Protein AF-A0A951CZX6-F1 (afdb_monomer)

Foldseek 3Di:
DDPVVVLLQFQEKEWEFAPVAVLQLLLVVLLSCLVNVWAAAAFDQDPQRKTWDWTHRVVDNRIYTYIYHYDDDPDGDTQKMKIAHDVRQWIWIWGDDPQATKIWIAHPVPGIDIDHDHPHDPPDPDPPPVVCVVCQVPPPSNVSSVVSSVNHHHDDD

Structure (mmCIF, N/CA/C/O backbone):
data_AF-A0A951CZX6-F1
#
_entry.id   AF-A0A951CZX6-F1
#
loop_
_atom_site.group_PDB
_atom_site.id
_atom_site.type_symbol
_atom_site.label_atom_id
_atom_site.label_alt_id
_atom_site.label_comp_id
_atom_site.label_asym_id
_atom_site.label_entity_id
_atom_site.label_seq_id
_atom_site.pdbx_PDB_ins_code
_atom_site.Cartn_x
_atom_site.Cartn_y
_atom_site.Cartn_z
_atom_site.occupancy
_atom_site.B_iso_or_equiv
_atom_site.auth_seq_id
_atom_site.auth_comp_id
_atom_site.auth_asym_id
_atom_site.auth_atom_id
_atom_site.pdbx_PDB_model_num
ATOM 1 N N . TRP A 1 1 ? -7.680 22.800 5.526 1.00 38.75 1 TRP A N 1
ATOM 2 C CA . TRP A 1 1 ? -6.509 22.043 5.047 1.00 38.75 1 TRP A CA 1
ATOM 3 C C . TRP A 1 1 ? -6.916 20.589 4.894 1.00 38.75 1 TRP A C 1
ATOM 5 O O . TRP A 1 1 ? -7.228 19.945 5.882 1.00 38.75 1 TRP A O 1
ATOM 15 N N . GLY A 1 2 ? -7.113 20.123 3.659 1.00 46.50 2 GLY A N 1
ATOM 16 C CA . GLY A 1 2 ? -7.705 18.805 3.403 1.00 46.50 2 GLY A CA 1
ATOM 17 C C . GLY A 1 2 ? -6.708 17.660 3.585 1.00 46.50 2 GLY A C 1
ATOM 18 O O . GLY A 1 2 ? -5.507 17.859 3.414 1.00 46.50 2 GLY A O 1
ATOM 19 N N . ARG A 1 3 ? -7.217 16.444 3.834 1.00 59.47 3 ARG A N 1
ATOM 20 C CA . ARG A 1 3 ? -6.441 15.192 3.977 1.00 59.47 3 ARG A CA 1
ATOM 21 C C . ARG A 1 3 ? -5.400 14.942 2.868 1.00 59.47 3 ARG A C 1
ATOM 23 O O . ARG A 1 3 ? -4.413 14.266 3.113 1.00 59.47 3 ARG A O 1
ATOM 30 N N . ARG A 1 4 ? -5.557 15.531 1.673 1.00 58.22 4 ARG A N 1
ATOM 31 C CA . ARG A 1 4 ? -4.541 15.481 0.599 1.00 58.22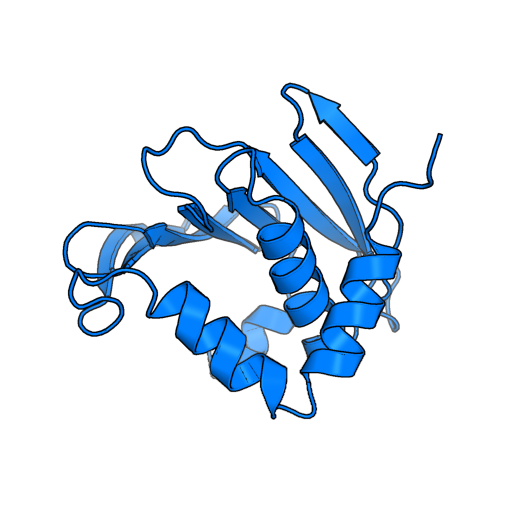 4 ARG A CA 1
ATOM 32 C C . ARG A 1 4 ? -3.197 16.099 0.981 1.00 58.22 4 ARG A C 1
ATOM 34 O O . ARG A 1 4 ? -2.179 15.576 0.555 1.00 58.22 4 ARG A O 1
ATOM 41 N N . GLY A 1 5 ? -3.186 17.189 1.752 1.00 61.66 5 GLY A N 1
ATOM 42 C CA . GLY A 1 5 ? -1.937 17.832 2.175 1.00 61.66 5 GLY A CA 1
ATOM 43 C C . GLY A 1 5 ? -1.106 16.929 3.087 1.00 61.66 5 GLY A C 1
ATOM 44 O O . GLY A 1 5 ? 0.111 16.899 2.964 1.00 61.66 5 GLY A O 1
ATOM 45 N N . ALA A 1 6 ? -1.772 16.125 3.921 1.00 69.94 6 ALA A N 1
ATOM 46 C CA . ALA A 1 6 ? -1.116 15.168 4.808 1.00 69.94 6 ALA A CA 1
ATOM 47 C C . ALA A 1 6 ? -0.432 14.020 4.045 1.00 69.94 6 ALA A C 1
ATOM 49 O O . ALA A 1 6 ? 0.556 13.477 4.518 1.00 69.94 6 ALA A O 1
ATOM 50 N N . LEU A 1 7 ? -0.887 13.661 2.837 1.00 70.81 7 LEU A N 1
ATOM 51 C CA . LEU A 1 7 ? -0.218 12.616 2.046 1.00 70.81 7 LEU A CA 1
ATOM 52 C C . LEU A 1 7 ? 1.199 13.022 1.609 1.00 70.81 7 LEU A C 1
ATOM 54 O O . LEU A 1 7 ? 2.039 12.157 1.387 1.00 70.81 7 LEU A O 1
ATOM 58 N N . ALA A 1 8 ? 1.490 14.324 1.517 1.00 72.94 8 ALA A N 1
ATOM 59 C CA . ALA A 1 8 ? 2.835 14.806 1.202 1.00 72.94 8 ALA A CA 1
ATOM 60 C C . ALA A 1 8 ? 3.829 14.616 2.364 1.00 72.94 8 ALA A C 1
ATOM 62 O O . ALA A 1 8 ? 5.036 14.621 2.134 1.00 72.94 8 ALA A O 1
ATOM 63 N N . SER A 1 9 ? 3.336 14.441 3.593 1.00 82.00 9 SER A N 1
ATOM 64 C CA . SER A 1 9 ? 4.137 14.265 4.809 1.00 82.00 9 SER A CA 1
ATOM 65 C C . SER A 1 9 ? 4.108 12.833 5.346 1.00 82.00 9 SER A C 1
ATOM 67 O O . SER A 1 9 ? 4.395 12.625 6.519 1.00 82.00 9 SER A O 1
ATOM 69 N N . LEU A 1 10 ? 3.747 11.846 4.519 1.00 88.19 10 LEU A N 1
ATOM 70 C CA . LEU A 1 10 ? 3.833 10.427 4.880 1.00 88.19 10 LEU A CA 1
ATOM 71 C C . LEU A 1 10 ? 5.263 10.047 5.253 1.00 88.19 10 LEU A C 1
ATOM 73 O O . LEU A 1 10 ? 6.195 10.517 4.604 1.00 88.19 10 LEU A O 1
ATOM 77 N N . ASP A 1 11 ? 5.438 9.188 6.251 1.00 91.12 11 ASP A N 1
ATOM 78 C CA . ASP A 1 11 ? 6.733 8.572 6.580 1.00 91.12 11 ASP A CA 1
ATOM 79 C C . ASP A 1 11 ? 6.857 7.171 5.987 1.00 91.12 11 ASP A C 1
ATOM 81 O O . ASP A 1 11 ? 7.954 6.711 5.669 1.00 91.12 11 ASP A O 1
ATOM 85 N N . GLY A 1 12 ? 5.728 6.493 5.789 1.00 94.38 12 GLY A N 1
ATOM 86 C CA . GLY A 1 12 ? 5.716 5.161 5.218 1.00 94.38 12 GLY A CA 1
ATOM 87 C C . GLY A 1 12 ? 4.324 4.621 4.953 1.00 94.38 12 GLY A C 1
ATOM 88 O O . GLY A 1 12 ? 3.311 5.195 5.362 1.00 94.38 12 GLY A O 1
ATOM 89 N N . PHE A 1 13 ? 4.282 3.495 4.253 1.00 95.62 13 PHE A N 1
ATOM 90 C CA . PHE A 1 13 ? 3.070 2.715 4.082 1.00 95.62 13 PHE A CA 1
ATOM 91 C C . PHE A 1 13 ? 3.367 1.220 3.975 1.00 95.62 13 PHE A C 1
ATOM 93 O O . PHE A 1 13 ? 4.414 0.795 3.482 1.00 95.62 13 PHE A O 1
ATOM 100 N N . THR A 1 14 ? 2.400 0.430 4.426 1.00 97.25 14 THR A N 1
ATOM 101 C CA . THR A 1 14 ? 2.386 -1.027 4.327 1.00 97.25 14 THR A CA 1
ATOM 102 C C . THR A 1 14 ? 1.169 -1.459 3.522 1.00 97.25 14 THR A C 1
ATOM 104 O O . THR A 1 14 ? 0.057 -1.011 3.794 1.00 97.25 14 THR A O 1
ATOM 107 N N . ILE A 1 15 ? 1.360 -2.326 2.533 1.00 96.31 15 ILE A N 1
ATOM 108 C CA . ILE A 1 15 ? 0.275 -2.961 1.781 1.00 96.31 15 ILE A CA 1
ATOM 109 C C . ILE A 1 15 ? 0.269 -4.437 2.141 1.00 96.31 15 ILE A C 1
ATOM 111 O O . ILE A 1 15 ? 1.263 -5.127 1.940 1.00 96.31 15 ILE A O 1
ATOM 115 N N . ARG A 1 16 ? -0.867 -4.913 2.644 1.00 95.56 16 ARG A N 1
ATOM 116 C CA . ARG A 1 16 ? -1.102 -6.327 2.921 1.00 95.56 16 ARG A CA 1
ATOM 117 C C . ARG A 1 16 ? -1.838 -6.956 1.749 1.00 95.56 16 ARG A C 1
ATOM 119 O O . ARG A 1 16 ? -2.850 -6.413 1.291 1.00 95.56 16 ARG A O 1
ATOM 126 N N . HIS A 1 17 ? -1.369 -8.095 1.256 1.00 92.25 17 HIS A N 1
ATOM 127 C CA . HIS A 1 17 ? -1.918 -8.746 0.061 1.00 92.25 17 HIS A CA 1
ATOM 128 C C . HIS A 1 17 ? -1.898 -10.268 0.161 1.00 92.25 17 HIS A C 1
ATOM 130 O O . HIS A 1 17 ? -1.061 -10.852 0.830 1.00 92.25 17 HIS A O 1
ATOM 136 N N . HIS A 1 18 ? -2.805 -10.933 -0.554 1.00 92.00 18 HIS A N 1
ATOM 137 C CA . HIS A 1 18 ? -2.736 -12.386 -0.718 1.00 92.00 18 HIS A CA 1
ATOM 138 C C . HIS A 1 18 ? -1.427 -12.765 -1.426 1.00 92.00 18 HIS A C 1
ATOM 140 O O . HIS A 1 18 ? -1.043 -12.073 -2.366 1.00 92.00 18 HIS A O 1
ATOM 146 N N . ALA A 1 19 ? -0.780 -13.877 -1.067 1.00 89.12 19 ALA A N 1
ATOM 147 C CA . ALA A 1 19 ? 0.534 -14.259 -1.609 1.00 89.12 19 ALA A CA 1
ATOM 148 C C . ALA A 1 19 ? 0.599 -14.306 -3.154 1.00 89.12 19 ALA A C 1
ATOM 150 O O . ALA A 1 19 ? 1.607 -13.937 -3.750 1.00 89.12 19 ALA A O 1
ATOM 151 N N . SER A 1 20 ? -0.496 -14.677 -3.828 1.00 87.75 20 SER A N 1
ATOM 152 C CA . SER A 1 20 ? -0.585 -14.669 -5.302 1.00 87.75 20 SER A CA 1
ATOM 153 C C . SER A 1 20 ? -0.841 -13.286 -5.929 1.00 87.75 20 SER A C 1
ATOM 155 O O . SER A 1 20 ? -1.015 -13.174 -7.139 1.00 87.75 20 SER A O 1
ATOM 157 N N . SER A 1 21 ? -0.928 -12.224 -5.126 1.00 89.81 21 SER A N 1
ATOM 158 C CA . SER A 1 21 ? -1.355 -10.874 -5.527 1.00 89.81 21 SER A CA 1
ATOM 159 C C . SER A 1 21 ? -0.281 -9.801 -5.319 1.00 89.81 21 SER A C 1
ATOM 161 O O . SER A 1 21 ? -0.601 -8.613 -5.277 1.00 89.81 21 SER A O 1
ATOM 163 N N . THR A 1 22 ? 0.995 -10.193 -5.250 1.00 91.31 22 THR A N 1
ATOM 164 C CA . THR A 1 22 ? 2.140 -9.268 -5.137 1.00 91.31 22 THR A CA 1
ATOM 165 C C . THR A 1 22 ? 2.156 -8.220 -6.250 1.00 91.31 22 THR A C 1
ATOM 167 O O . THR A 1 22 ? 2.440 -7.054 -5.991 1.00 91.31 22 THR A O 1
ATOM 170 N N . ALA A 1 23 ? 1.764 -8.588 -7.476 1.00 88.06 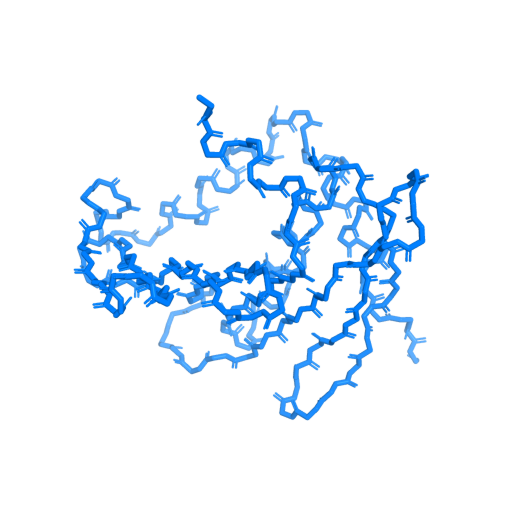23 ALA A N 1
ATOM 171 C CA . ALA A 1 23 ? 1.671 -7.643 -8.590 1.00 88.06 23 ALA A CA 1
ATOM 172 C C . ALA A 1 23 ? 0.669 -6.504 -8.316 1.00 88.06 23 ALA A C 1
ATOM 174 O O . ALA A 1 23 ? 0.951 -5.346 -8.612 1.00 88.06 23 ALA A O 1
ATOM 175 N N . SER A 1 24 ? -0.473 -6.807 -7.690 1.00 87.88 24 SER A N 1
ATOM 176 C CA . SER A 1 24 ? -1.465 -5.798 -7.295 1.00 87.88 24 SER A CA 1
ATOM 177 C C . SER A 1 24 ? -0.930 -4.867 -6.205 1.00 87.88 24 SER A C 1
ATOM 179 O O . SER A 1 24 ? -1.220 -3.671 -6.221 1.00 87.88 24 SER A O 1
ATOM 181 N N . ALA A 1 25 ? -0.134 -5.400 -5.273 1.00 91.94 25 ALA A N 1
ATOM 182 C CA . ALA A 1 25 ? 0.504 -4.617 -4.218 1.00 91.94 25 ALA A CA 1
ATOM 183 C C . ALA A 1 25 ? 1.570 -3.664 -4.784 1.00 91.94 25 ALA A C 1
ATOM 185 O O . ALA A 1 25 ? 1.553 -2.472 -4.475 1.00 91.94 25 ALA A O 1
ATOM 186 N N . LEU A 1 26 ? 2.425 -4.158 -5.688 1.00 94.12 26 LEU A N 1
ATOM 187 C CA . LEU A 1 26 ? 3.399 -3.347 -6.429 1.00 94.12 26 LEU A CA 1
ATOM 188 C C . LEU A 1 26 ? 2.715 -2.248 -7.247 1.00 94.12 26 LEU A C 1
ATOM 190 O O . LEU A 1 26 ? 3.165 -1.106 -7.248 1.00 94.12 26 LEU A O 1
ATOM 194 N N . LEU A 1 27 ? 1.599 -2.568 -7.903 1.00 91.06 27 LEU A N 1
ATOM 195 C CA . LEU A 1 27 ? 0.848 -1.612 -8.712 1.00 91.06 27 LEU A CA 1
ATOM 196 C C . LEU A 1 27 ? 0.235 -0.486 -7.872 1.00 91.06 27 LEU A C 1
ATOM 198 O O . LEU A 1 27 ? 0.290 0.675 -8.276 1.00 91.06 27 LEU A O 1
ATOM 202 N N . LEU A 1 28 ? -0.300 -0.800 -6.688 1.00 90.62 28 LEU A N 1
ATOM 203 C CA . LEU A 1 28 ? -0.786 0.217 -5.752 1.00 90.62 28 LEU A CA 1
ATOM 204 C C . LEU A 1 28 ? 0.364 1.080 -5.203 1.00 90.62 28 LEU A C 1
ATOM 206 O O . LEU A 1 28 ? 0.227 2.303 -5.142 1.00 90.62 28 LEU A O 1
ATOM 210 N N . ALA A 1 29 ? 1.503 0.475 -4.852 1.00 93.94 29 ALA A N 1
ATOM 211 C CA . ALA A 1 29 ? 2.693 1.207 -4.418 1.00 93.94 29 ALA A CA 1
ATOM 212 C C . ALA A 1 29 ? 3.211 2.154 -5.516 1.00 93.94 29 ALA A C 1
ATOM 214 O O . ALA A 1 29 ? 3.458 3.333 -5.255 1.00 93.94 29 ALA A O 1
ATOM 215 N N . GLY A 1 30 ? 3.308 1.667 -6.756 1.00 91.44 30 GLY A N 1
ATOM 216 C CA . GLY A 1 30 ? 3.699 2.459 -7.922 1.00 91.44 30 GLY A CA 1
ATOM 217 C C . GLY A 1 30 ? 2.716 3.589 -8.221 1.00 91.44 30 GLY A C 1
ATOM 218 O O . GLY A 1 30 ? 3.128 4.711 -8.514 1.00 91.44 30 GLY A O 1
ATOM 219 N N . TRP A 1 31 ? 1.411 3.346 -8.069 1.00 89.44 31 TRP A N 1
ATOM 220 C CA . TRP A 1 31 ? 0.396 4.392 -8.186 1.00 89.44 31 TRP A CA 1
ATOM 221 C C . TRP A 1 31 ? 0.579 5.497 -7.137 1.00 89.44 31 TRP A C 1
ATOM 223 O O . TRP A 1 31 ? 0.572 6.674 -7.498 1.00 89.44 31 TRP A O 1
ATOM 233 N N . LEU A 1 32 ? 0.806 5.150 -5.863 1.00 89.25 32 LEU A N 1
ATOM 234 C CA . LEU A 1 32 ? 1.077 6.133 -4.805 1.00 89.25 32 LEU A CA 1
ATOM 235 C C . LEU A 1 32 ? 2.327 6.962 -5.116 1.00 89.25 32 LEU A C 1
ATOM 237 O O . LEU A 1 32 ? 2.263 8.193 -5.109 1.00 89.25 32 LEU A O 1
ATOM 241 N N . ALA A 1 33 ? 3.433 6.292 -5.445 1.00 91.06 33 ALA A N 1
ATOM 242 C CA . ALA A 1 33 ? 4.700 6.941 -5.760 1.00 91.06 33 ALA A CA 1
ATOM 243 C C . ALA A 1 33 ? 4.579 7.883 -6.959 1.00 91.06 33 ALA A C 1
ATOM 245 O O . ALA A 1 33 ? 4.959 9.050 -6.875 1.00 91.06 33 ALA A O 1
ATOM 246 N N . SER A 1 34 ? 3.955 7.422 -8.043 1.00 87.81 34 SER A N 1
ATOM 247 C CA . SER A 1 34 ? 3.735 8.239 -9.232 1.00 87.81 34 SER A CA 1
ATOM 248 C C . SER A 1 34 ? 2.862 9.463 -8.942 1.00 87.81 34 SER A C 1
ATOM 250 O O . SER A 1 34 ? 3.164 10.564 -9.406 1.00 87.81 34 SER A O 1
ATOM 252 N N . ARG A 1 35 ? 1.796 9.306 -8.149 1.00 86.44 35 ARG A N 1
ATOM 253 C CA . ARG A 1 35 ? 0.871 10.402 -7.817 1.00 86.44 35 ARG A CA 1
ATOM 254 C C . ARG A 1 35 ? 1.488 11.447 -6.900 1.00 86.44 35 ARG A C 1
ATOM 256 O O . ARG A 1 35 ? 1.096 12.610 -6.977 1.00 86.44 35 ARG A O 1
ATOM 263 N N . LEU A 1 36 ? 2.415 11.037 -6.043 1.00 87.00 36 LEU A N 1
ATOM 264 C CA . LEU A 1 36 ? 3.071 11.906 -5.069 1.00 87.00 36 LEU A CA 1
ATOM 265 C C . LEU A 1 36 ? 4.460 12.372 -5.530 1.00 87.00 36 LEU A C 1
ATOM 267 O O . LEU A 1 36 ? 5.108 13.140 -4.822 1.00 87.00 36 LEU A O 1
ATOM 271 N N . GLY A 1 37 ? 4.885 11.978 -6.736 1.00 88.06 37 GLY A N 1
ATOM 272 C CA . GLY A 1 37 ? 6.151 12.397 -7.337 1.00 88.06 37 GLY A CA 1
ATOM 273 C C . GLY A 1 37 ? 7.368 11.847 -6.597 1.00 88.06 37 GLY A C 1
ATOM 274 O O . GLY A 1 37 ? 8.355 12.562 -6.422 1.00 88.06 37 GLY A O 1
ATOM 275 N N . TRP A 1 38 ? 7.273 10.614 -6.102 1.00 91.06 38 TRP A N 1
ATOM 276 C CA . TRP A 1 38 ? 8.381 9.939 -5.440 1.00 91.06 38 TRP A CA 1
ATOM 277 C C . TRP A 1 38 ? 9.276 9.235 -6.457 1.00 91.06 38 TRP A C 1
ATOM 279 O O . TRP A 1 38 ? 8.794 8.622 -7.407 1.00 91.06 38 TRP A O 1
ATOM 289 N N . GLU A 1 39 ? 10.578 9.293 -6.218 1.00 92.38 39 GLU A N 1
ATOM 290 C CA . GLU A 1 39 ? 11.583 8.496 -6.907 1.00 92.38 39 GLU A CA 1
ATOM 291 C C . GLU A 1 39 ? 11.615 7.098 -6.291 1.00 92.38 39 GLU A C 1
ATOM 293 O O . GLU A 1 39 ? 11.806 6.936 -5.080 1.00 92.38 39 GLU A O 1
ATOM 298 N N . THR A 1 40 ? 11.401 6.086 -7.121 1.00 93.19 40 THR A N 1
ATOM 299 C CA . THR A 1 40 ? 11.314 4.690 -6.700 1.00 93.19 40 THR A CA 1
ATOM 300 C C . THR A 1 40 ? 12.653 3.974 -6.837 1.00 93.19 40 THR A C 1
ATOM 302 O O . THR A 1 40 ? 13.516 4.368 -7.618 1.00 93.19 40 THR A O 1
ATOM 305 N N . ARG A 1 41 ? 12.865 2.945 -6.014 1.00 92.44 41 ARG A N 1
ATOM 306 C CA . ARG A 1 41 ? 14.036 2.059 -6.067 1.00 92.44 41 ARG A CA 1
ATOM 307 C C . ARG A 1 41 ? 13.588 0.616 -5.844 1.00 92.44 41 ARG A C 1
ATOM 309 O O . ARG A 1 41 ? 12.581 0.439 -5.153 1.00 92.44 41 ARG A O 1
ATOM 316 N N . PRO A 1 42 ? 14.347 -0.385 -6.324 1.00 94.94 42 PRO A N 1
ATOM 317 C CA . PRO A 1 42 ? 14.004 -1.788 -6.129 1.00 94.94 42 PRO A CA 1
ATOM 318 C C . PRO A 1 42 ? 13.744 -2.116 -4.659 1.00 94.94 42 PRO A C 1
ATOM 320 O O . PRO A 1 42 ? 14.558 -1.801 -3.780 1.00 94.94 42 PRO A O 1
ATOM 323 N N . LEU A 1 43 ? 12.598 -2.741 -4.386 1.00 95.94 43 LEU A N 1
ATOM 324 C CA . LEU A 1 43 ? 12.319 -3.317 -3.077 1.00 95.94 43 LEU A CA 1
ATOM 325 C C . LEU A 1 43 ? 13.169 -4.574 -2.901 1.00 95.94 43 LEU A C 1
ATOM 327 O O . LEU A 1 43 ? 13.410 -5.320 -3.846 1.00 95.94 43 LEU A O 1
ATOM 331 N N . GLN A 1 44 ? 13.601 -4.819 -1.675 1.00 95.56 44 GLN A N 1
ATOM 332 C CA . GLN A 1 44 ? 14.406 -5.975 -1.317 1.00 95.56 44 GLN A CA 1
ATOM 333 C C . GLN A 1 44 ? 13.542 -7.009 -0.590 1.00 95.56 44 GLN A C 1
ATOM 335 O O . GLN A 1 44 ? 12.667 -6.623 0.195 1.00 95.56 44 GLN A O 1
ATOM 340 N N . PRO A 1 45 ? 13.777 -8.313 -0.814 1.00 93.25 45 PRO A N 1
ATOM 341 C CA . PRO A 1 45 ? 13.190 -9.358 0.009 1.00 93.25 45 PRO A CA 1
ATOM 342 C C . PRO A 1 45 ? 13.494 -9.138 1.493 1.00 93.25 45 PRO A C 1
ATOM 344 O O . PRO A 1 45 ? 14.610 -8.787 1.876 1.00 93.25 45 PRO A O 1
ATOM 347 N N . ALA A 1 46 ? 12.484 -9.361 2.322 1.00 90.19 46 ALA A N 1
ATOM 348 C CA . ALA A 1 46 ? 12.560 -9.365 3.773 1.00 90.19 46 ALA A CA 1
ATOM 349 C C . ALA A 1 46 ? 11.910 -10.650 4.317 1.00 90.19 46 ALA A C 1
ATOM 351 O O . ALA A 1 46 ? 11.474 -11.521 3.556 1.00 90.19 46 ALA A O 1
ATOM 352 N N . A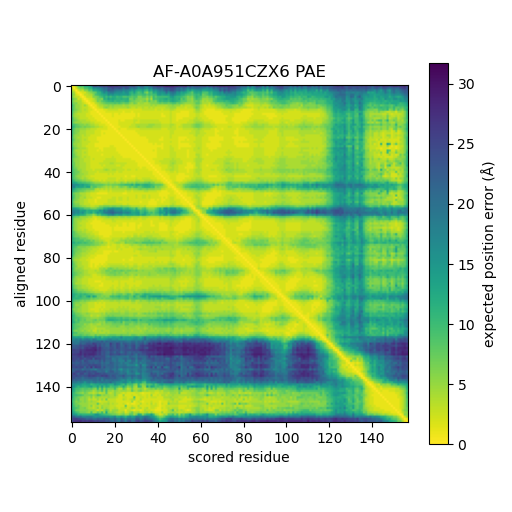SP A 1 47 ? 11.856 -10.780 5.641 1.00 83.75 47 ASP A N 1
ATOM 353 C CA . ASP A 1 47 ? 11.295 -11.956 6.306 1.00 83.75 47 ASP A CA 1
ATOM 354 C C . ASP A 1 47 ? 9.860 -12.265 5.842 1.00 83.75 47 ASP A C 1
ATOM 356 O O . ASP A 1 47 ? 9.059 -11.366 5.576 1.00 83.75 47 ASP A O 1
ATOM 360 N N . GLY A 1 48 ? 9.520 -13.555 5.755 1.00 80.25 48 GLY A N 1
ATOM 361 C CA . GLY A 1 48 ? 8.147 -13.996 5.480 1.00 80.25 48 GLY A CA 1
ATOM 362 C C . GLY A 1 48 ? 7.619 -13.652 4.081 1.00 80.25 48 GLY A C 1
ATOM 363 O O . GLY A 1 48 ? 6.422 -13.436 3.926 1.00 80.25 48 GLY A O 1
ATOM 364 N N . ALA A 1 49 ? 8.497 -13.589 3.071 1.00 86.19 49 ALA A N 1
ATOM 365 C CA . ALA A 1 49 ? 8.176 -13.191 1.692 1.00 86.19 49 ALA A CA 1
ATOM 366 C C . ALA A 1 49 ? 7.657 -11.744 1.548 1.00 86.19 49 ALA A C 1
ATOM 368 O O . ALA A 1 49 ? 7.061 -11.386 0.528 1.00 86.19 49 ALA A O 1
ATOM 369 N N . ALA A 1 50 ? 7.914 -10.900 2.549 1.00 93.38 50 ALA A N 1
ATOM 370 C CA . ALA A 1 50 ? 7.692 -9.469 2.444 1.00 93.38 50 ALA A CA 1
ATOM 371 C C . ALA A 1 50 ? 8.711 -8.812 1.498 1.00 93.38 50 ALA A C 1
ATOM 373 O O . ALA A 1 50 ? 9.835 -9.288 1.330 1.00 93.38 50 ALA A O 1
ATOM 374 N N . LEU A 1 51 ? 8.323 -7.684 0.905 1.00 96.50 51 LEU A N 1
ATOM 375 C CA . LEU A 1 51 ? 9.211 -6.800 0.152 1.00 96.50 51 LEU A CA 1
ATOM 376 C C . LEU A 1 51 ? 9.292 -5.455 0.870 1.00 96.50 51 LEU A C 1
ATOM 378 O O . LEU A 1 51 ? 8.265 -4.843 1.161 1.00 96.50 51 LEU A O 1
ATOM 382 N N . CYS A 1 52 ? 10.505 -4.981 1.135 1.00 96.75 52 CYS A N 1
ATOM 383 C CA . CYS A 1 52 ? 10.760 -3.754 1.883 1.00 96.75 52 CYS A CA 1
ATOM 384 C C . CYS A 1 52 ? 11.707 -2.833 1.115 1.00 96.75 52 CYS A C 1
ATOM 386 O O . CYS A 1 52 ? 12.643 -3.279 0.458 1.00 96.75 52 CYS A O 1
ATOM 388 N N . GLY A 1 53 ? 11.518 -1.526 1.239 1.00 95.31 53 GLY A N 1
ATOM 389 C CA . GLY A 1 53 ? 12.409 -0.564 0.609 1.00 95.31 53 GLY A CA 1
ATOM 390 C C . GLY A 1 53 ? 12.039 0.872 0.921 1.00 95.31 53 GLY A C 1
ATOM 391 O O . GLY A 1 53 ? 11.365 1.171 1.909 1.00 95.31 53 GLY A O 1
ATOM 392 N N . ARG A 1 54 ? 12.539 1.780 0.086 1.00 95.12 54 ARG A N 1
ATOM 393 C CA . ARG A 1 54 ? 12.372 3.221 0.260 1.00 95.12 54 ARG A CA 1
ATOM 394 C C . ARG A 1 54 ? 12.038 3.875 -1.072 1.00 95.12 54 ARG A C 1
ATOM 396 O O . ARG A 1 54 ? 12.674 3.573 -2.077 1.00 95.12 54 ARG A O 1
ATOM 403 N N . ALA A 1 55 ? 11.094 4.806 -1.044 1.00 93.56 55 ALA A N 1
ATOM 404 C CA . ALA A 1 55 ? 10.895 5.795 -2.099 1.00 93.56 55 ALA A CA 1
ATOM 405 C C . ALA A 1 55 ? 11.388 7.160 -1.606 1.00 93.56 55 ALA A C 1
ATOM 407 O O . ALA A 1 55 ? 11.425 7.395 -0.402 1.00 93.56 55 ALA A O 1
ATOM 408 N N . TYR A 1 56 ? 11.777 8.064 -2.496 1.00 91.50 56 TYR A N 1
ATOM 409 C CA . TYR A 1 56 ? 12.391 9.340 -2.124 1.00 91.50 56 TYR A CA 1
ATOM 410 C C . TYR A 1 56 ? 11.579 10.507 -2.656 1.00 91.50 56 TYR A C 1
ATOM 412 O O . TYR A 1 56 ? 11.099 10.492 -3.783 1.00 91.50 56 TYR A O 1
ATOM 420 N N . THR A 1 57 ? 11.418 11.551 -1.852 1.00 87.44 57 THR A N 1
ATOM 421 C CA . THR A 1 57 ? 10.735 12.763 -2.317 1.00 87.44 57 THR A CA 1
ATOM 422 C C . THR A 1 57 ? 11.728 13.599 -3.133 1.00 87.44 57 THR A C 1
ATOM 424 O O . THR A 1 57 ? 12.698 14.088 -2.571 1.00 87.44 57 THR A O 1
ATOM 427 N N . GLY A 1 58 ? 11.526 13.805 -4.438 1.00 71.62 58 GLY A N 1
ATOM 428 C CA . GLY A 1 58 ? 12.571 14.354 -5.334 1.00 71.62 58 GLY A CA 1
ATOM 429 C C . GLY A 1 58 ? 13.162 15.743 -4.996 1.00 71.62 58 GLY A C 1
ATOM 430 O O . GLY A 1 58 ? 14.095 16.189 -5.652 1.00 71.62 58 GLY A O 1
ATOM 431 N N . ARG A 1 59 ? 12.649 16.465 -3.984 1.00 64.75 59 ARG A N 1
ATOM 432 C CA . ARG A 1 59 ? 13.222 17.746 -3.507 1.00 64.75 59 ARG A CA 1
ATOM 433 C C . ARG A 1 59 ? 13.982 17.655 -2.186 1.00 64.75 59 ARG A C 1
ATOM 435 O O . ARG A 1 59 ? 14.626 18.626 -1.802 1.00 64.75 59 ARG A O 1
ATOM 442 N N . SER A 1 60 ? 13.887 16.545 -1.463 1.00 64.88 60 SER A N 1
ATOM 443 C CA . SER A 1 60 ? 14.520 16.402 -0.155 1.00 64.88 60 SER A CA 1
ATOM 444 C C . SER A 1 60 ? 15.036 14.985 0.032 1.00 64.88 60 SER A C 1
ATOM 446 O O . SER A 1 60 ? 14.382 14.035 -0.377 1.00 64.88 60 SER A O 1
ATOM 448 N N . SER A 1 61 ? 16.166 14.812 0.719 1.00 73.19 61 SER A N 1
ATOM 449 C CA . SER A 1 61 ? 16.708 13.484 1.062 1.00 73.19 61 SER A CA 1
ATOM 450 C C . SER A 1 61 ? 15.795 12.654 1.988 1.00 73.19 61 SER A C 1
ATOM 452 O O . SER A 1 61 ? 16.202 11.599 2.475 1.00 73.19 61 SER A O 1
ATOM 454 N N . ARG A 1 62 ? 14.570 13.126 2.257 1.00 88.38 62 ARG A N 1
ATOM 455 C CA . ARG A 1 62 ? 13.515 12.398 2.953 1.00 88.38 62 ARG A CA 1
ATOM 456 C C . ARG A 1 62 ? 13.076 11.204 2.114 1.00 88.38 62 ARG A C 1
ATOM 458 O O . ARG A 1 62 ? 12.808 11.319 0.914 1.00 88.38 62 ARG A O 1
ATOM 465 N N . TYR A 1 63 ? 12.954 10.075 2.793 1.00 91.56 63 TYR A N 1
ATOM 466 C CA . TYR A 1 63 ? 12.446 8.843 2.224 1.00 91.56 63 TYR A CA 1
ATOM 467 C C . TYR A 1 63 ? 11.099 8.469 2.841 1.00 91.56 63 TYR A C 1
ATOM 469 O O . TYR A 1 63 ? 10.770 8.895 3.945 1.00 91.56 63 TYR A O 1
ATOM 477 N N . ILE A 1 64 ? 10.351 7.658 2.104 1.00 93.75 64 ILE A N 1
ATOM 478 C CA . ILE A 1 64 ? 9.109 7.011 2.501 1.00 93.75 64 ILE A CA 1
ATOM 479 C C . ILE A 1 64 ? 9.405 5.522 2.620 1.00 93.75 64 ILE A C 1
ATOM 481 O O . ILE A 1 64 ? 9.867 4.913 1.651 1.00 93.75 64 ILE A O 1
ATOM 485 N N . ALA A 1 65 ? 9.174 4.933 3.789 1.00 95.56 65 ALA A N 1
ATOM 486 C CA . ALA A 1 65 ? 9.294 3.493 3.969 1.00 95.56 65 ALA A CA 1
ATOM 487 C C . ALA A 1 65 ? 8.176 2.775 3.199 1.00 95.56 65 ALA A C 1
ATOM 489 O O . ALA A 1 65 ? 6.998 3.104 3.340 1.00 95.56 65 ALA A O 1
ATOM 490 N N . VAL A 1 66 ? 8.544 1.796 2.378 1.00 96.56 66 VAL A N 1
ATOM 491 C CA . VAL A 1 66 ? 7.607 1.005 1.574 1.00 96.56 66 VAL A CA 1
ATOM 492 C C . VAL A 1 66 ? 7.695 -0.441 2.016 1.00 96.56 66 VAL A C 1
ATOM 494 O O . VAL A 1 66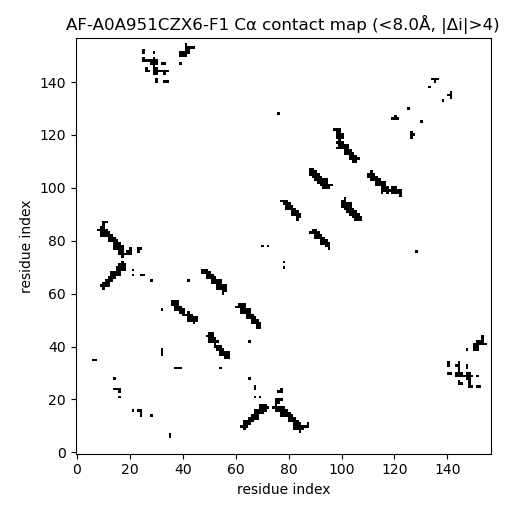 ? 8.792 -1.003 2.064 1.00 96.56 66 VAL A O 1
ATOM 497 N N . ARG A 1 67 ? 6.547 -1.047 2.316 1.00 97.12 67 ARG A N 1
ATOM 498 C CA . ARG A 1 67 ? 6.468 -2.447 2.726 1.00 97.12 67 ARG A CA 1
ATOM 499 C C . ARG A 1 67 ? 5.282 -3.151 2.076 1.00 97.12 67 ARG A C 1
ATOM 501 O O . ARG A 1 67 ? 4.161 -2.653 2.129 1.00 97.12 67 ARG A O 1
ATOM 508 N N . LEU A 1 68 ? 5.526 -4.302 1.461 1.00 97.12 68 LEU A N 1
ATOM 509 C CA . LEU A 1 68 ? 4.503 -5.188 0.908 1.00 97.12 68 LEU A CA 1
ATOM 510 C C . LEU A 1 68 ? 4.556 -6.502 1.680 1.00 97.12 68 LEU A C 1
ATOM 512 O O . LEU A 1 68 ? 5.592 -7.163 1.683 1.00 97.12 68 LEU A O 1
ATOM 516 N N . GLU A 1 69 ? 3.461 -6.881 2.323 1.00 96.00 69 GLU A N 1
ATOM 517 C CA . GLU A 1 69 ? 3.405 -8.049 3.201 1.00 96.00 69 GLU A CA 1
ATOM 518 C C . GLU A 1 69 ? 2.367 -9.057 2.715 1.00 96.00 69 GLU A C 1
ATOM 520 O O . GLU A 1 69 ? 1.187 -8.711 2.579 1.00 96.00 69 GLU A O 1
ATOM 525 N N . PRO A 1 70 ? 2.766 -10.323 2.512 1.00 93.81 70 PRO A N 1
ATOM 526 C CA . PRO A 1 70 ? 1.812 -11.407 2.390 1.00 93.81 70 PRO A CA 1
ATOM 527 C C . PRO A 1 70 ? 0.893 -11.459 3.613 1.00 93.81 70 PRO A C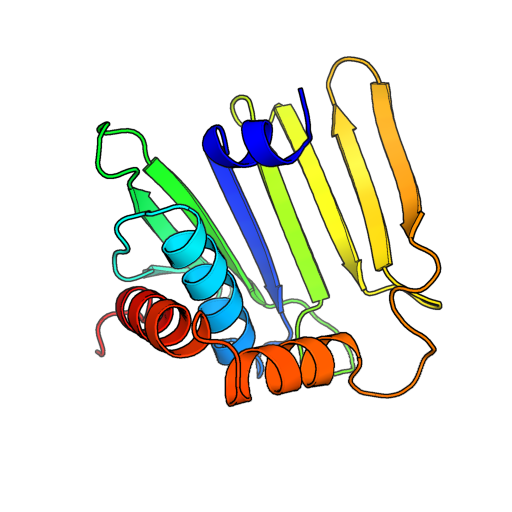 1
ATOM 529 O O . PRO A 1 70 ? 1.325 -11.318 4.755 1.00 93.81 70 PRO A O 1
ATOM 532 N N . PHE A 1 71 ? -0.388 -11.673 3.361 1.00 93.50 71 PHE A N 1
ATOM 533 C CA . PHE A 1 71 ? -1.430 -11.768 4.365 1.00 93.50 71 PHE A CA 1
ATOM 534 C C . PHE A 1 71 ? -2.356 -12.928 4.017 1.00 93.50 71 PHE A C 1
ATOM 536 O O . PHE A 1 71 ? -2.799 -13.059 2.870 1.00 93.50 71 PHE A O 1
ATOM 543 N N . GLU A 1 72 ? -2.643 -13.763 5.012 1.00 90.00 72 GLU A N 1
ATOM 544 C CA . GLU A 1 72 ? -3.550 -14.895 4.862 1.00 90.00 72 GLU A CA 1
ATOM 545 C C . GLU A 1 72 ? -4.989 -14.398 4.694 1.00 90.00 72 GLU A C 1
ATOM 547 O O . GLU A 1 72 ? -5.545 -13.713 5.551 1.00 90.00 72 GLU A O 1
ATOM 552 N N . GLN A 1 73 ? -5.588 -14.720 3.551 1.00 86.12 73 GLN A N 1
ATOM 553 C CA . GLN A 1 73 ? -6.994 -14.466 3.250 1.00 86.12 73 GLN A CA 1
ATOM 554 C C . GLN A 1 73 ? -7.470 -15.480 2.210 1.00 86.12 73 GLN A C 1
ATOM 556 O O . GLN A 1 73 ? -6.696 -15.896 1.352 1.00 86.12 73 GLN A O 1
ATOM 561 N N . ASP A 1 74 ? -8.752 -15.825 2.236 1.00 82.44 74 ASP A N 1
ATOM 562 C CA . ASP A 1 74 ? -9.304 -16.853 1.341 1.00 82.44 74 ASP A CA 1
ATOM 563 C C . ASP A 1 74 ? -9.437 -16.387 -0.116 1.00 82.44 74 ASP A C 1
ATOM 565 O O . ASP A 1 74 ? -9.585 -17.188 -1.038 1.00 82.44 74 ASP A O 1
ATOM 569 N N . VAL A 1 75 ? -9.410 -15.070 -0.338 1.00 82.94 75 VAL A N 1
ATOM 570 C CA . VAL A 1 75 ? -9.637 -14.456 -1.647 1.00 82.94 75 VAL A CA 1
ATOM 571 C C . VAL A 1 75 ? -8.381 -13.742 -2.154 1.00 82.94 75 VAL A C 1
ATOM 573 O O . VAL A 1 75 ? -7.793 -12.942 -1.424 1.00 82.94 75 VAL A O 1
ATOM 576 N N . PRO A 1 76 ? -7.986 -13.935 -3.426 1.00 84.06 76 PRO A N 1
ATOM 577 C CA . PRO A 1 76 ? -6.907 -13.158 -4.020 1.00 84.06 76 PRO A CA 1
ATOM 578 C C . PRO A 1 76 ? -7.187 -11.647 -3.989 1.00 84.06 76 PRO A C 1
ATOM 580 O O . PRO A 1 76 ? -8.332 -11.194 -4.104 1.00 84.06 76 PRO A O 1
ATOM 583 N N . GLY A 1 77 ? -6.121 -10.855 -3.881 1.00 85.31 77 GLY A N 1
ATOM 584 C CA . GLY A 1 77 ? -6.157 -9.397 -3.946 1.00 85.31 77 GLY A CA 1
ATOM 585 C C . GLY A 1 77 ? -5.465 -8.705 -2.775 1.00 85.31 77 GLY A C 1
ATOM 586 O O . GLY A 1 77 ? -4.640 -9.280 -2.065 1.00 85.31 77 GLY A O 1
ATOM 587 N N . LEU A 1 78 ? -5.801 -7.429 -2.597 1.00 90.25 78 LEU A N 1
ATOM 588 C CA . LEU A 1 78 ? -5.319 -6.612 -1.488 1.00 90.25 78 LEU A CA 1
ATOM 589 C C . LEU A 1 78 ? -6.181 -6.876 -0.249 1.00 90.25 78 LEU A C 1
ATOM 591 O O . LEU A 1 78 ? -7.410 -6.850 -0.333 1.00 90.25 78 LEU A O 1
ATOM 595 N N . ALA A 1 79 ? -5.525 -7.131 0.878 1.00 91.31 79 ALA A N 1
ATOM 596 C CA . ALA A 1 79 ? -6.165 -7.267 2.182 1.00 91.31 79 ALA A CA 1
ATOM 597 C C . ALA A 1 79 ? -6.338 -5.899 2.848 1.00 91.31 79 ALA A C 1
ATOM 599 O O . ALA A 1 79 ? -7.373 -5.638 3.452 1.00 91.31 79 ALA A O 1
ATOM 600 N N . GLY A 1 80 ? -5.361 -5.004 2.694 1.00 92.31 80 GLY A N 1
ATOM 601 C CA . GLY A 1 80 ? -5.449 -3.659 3.245 1.00 92.31 80 GLY A CA 1
ATOM 602 C C . GLY A 1 80 ? -4.228 -2.799 2.964 1.00 92.31 80 GLY A C 1
ATOM 603 O O . GLY A 1 80 ? -3.213 -3.269 2.446 1.00 92.31 80 GLY A O 1
ATOM 604 N N . VAL A 1 81 ? -4.339 -1.523 3.310 1.00 94.44 81 VAL A N 1
ATOM 605 C CA . VAL A 1 81 ? -3.249 -0.550 3.244 1.00 94.44 81 VAL A CA 1
ATOM 606 C C . VAL A 1 81 ? -3.205 0.249 4.534 1.00 94.44 81 VAL A C 1
ATOM 608 O O . VAL A 1 81 ? -4.226 0.764 4.980 1.00 94.44 81 VAL A O 1
ATOM 611 N N . THR A 1 82 ? -2.017 0.383 5.103 1.00 95.44 82 THR A N 1
ATOM 612 C CA . THR A 1 82 ? -1.741 1.232 6.257 1.00 95.44 82 THR A CA 1
ATOM 613 C C . THR A 1 82 ? -0.775 2.317 5.835 1.00 95.44 82 THR A C 1
ATOM 615 O O . THR A 1 82 ? 0.267 2.036 5.255 1.00 95.44 82 THR A O 1
ATOM 618 N N . VAL A 1 83 ? -1.112 3.559 6.141 1.00 93.62 83 VAL A N 1
ATOM 619 C CA . VAL A 1 83 ? -0.252 4.726 5.959 1.00 93.62 83 VAL A CA 1
ATOM 620 C C . VAL A 1 83 ? 0.131 5.284 7.323 1.00 93.62 83 VAL A C 1
ATOM 622 O O . VAL A 1 83 ? -0.683 5.254 8.250 1.00 93.62 83 VAL A O 1
ATOM 625 N N . ALA A 1 84 ? 1.366 5.760 7.444 1.00 93.75 84 ALA A N 1
ATOM 626 C CA . ALA A 1 84 ? 1.942 6.212 8.701 1.00 93.75 84 ALA A CA 1
ATOM 627 C C . ALA A 1 84 ? 2.586 7.601 8.587 1.00 93.75 84 ALA A C 1
ATOM 629 O O . ALA A 1 84 ? 3.159 7.962 7.552 1.00 93.75 84 ALA A O 1
ATOM 630 N N . TRP A 1 85 ? 2.497 8.350 9.684 1.00 91.62 85 TRP A N 1
ATOM 631 C CA . TRP A 1 85 ? 3.045 9.690 9.878 1.00 91.62 85 TRP A CA 1
ATOM 632 C C . TRP A 1 85 ? 3.648 9.838 11.279 1.00 91.62 85 TRP A C 1
ATOM 634 O O . TRP A 1 85 ? 3.344 9.065 12.192 1.00 91.62 85 TRP A O 1
ATOM 644 N N . ASP A 1 86 ? 4.441 10.894 11.435 1.00 88.56 86 ASP A N 1
ATOM 645 C CA . ASP A 1 86 ? 5.142 11.300 12.647 1.00 88.56 86 ASP A CA 1
ATOM 646 C C . ASP A 1 86 ? 5.908 10.157 13.326 1.00 88.56 86 ASP A C 1
ATOM 648 O O . ASP A 1 86 ? 5.743 9.928 14.528 1.00 88.56 86 ASP A O 1
ATOM 652 N N . GLU A 1 87 ? 6.738 9.456 12.549 1.00 85.12 87 GLU A N 1
ATOM 653 C CA . GLU A 1 87 ? 7.536 8.297 12.972 1.00 85.12 87 GLU A CA 1
ATOM 654 C C . GLU A 1 87 ? 6.648 7.187 13.553 1.00 85.12 87 GLU A C 1
ATOM 656 O O . GLU A 1 87 ? 6.817 6.749 14.689 1.00 85.12 87 GLU A O 1
ATOM 661 N N . ASP A 1 88 ? 5.653 6.758 12.769 1.00 85.06 88 ASP A N 1
ATOM 662 C CA . ASP A 1 88 ? 4.684 5.709 13.123 1.00 85.06 88 ASP A CA 1
ATOM 663 C C . ASP A 1 88 ? 3.720 6.044 14.279 1.00 85.06 88 ASP A C 1
ATOM 665 O O . ASP A 1 88 ? 2.920 5.191 14.675 1.00 85.06 88 ASP A O 1
ATOM 669 N N . ARG A 1 89 ? 3.721 7.272 14.809 1.00 87.81 89 ARG A N 1
ATOM 670 C CA . ARG A 1 89 ? 2.805 7.662 15.898 1.00 87.81 89 ARG A CA 1
ATOM 671 C C . ARG A 1 89 ? 1.369 7.860 15.441 1.00 87.81 89 ARG A C 1
ATOM 673 O O . ARG A 1 89 ? 0.453 7.651 16.234 1.00 87.81 89 ARG A O 1
ATOM 680 N N . TYR A 1 90 ? 1.168 8.262 14.191 1.00 91.44 90 TYR A N 1
ATOM 681 C CA . TYR A 1 90 ? -0.153 8.345 13.585 1.00 91.44 90 TYR A CA 1
ATOM 682 C C . TYR A 1 90 ? -0.259 7.342 12.442 1.00 91.44 90 TYR A C 1
ATOM 684 O O . TYR A 1 90 ? 0.560 7.343 11.525 1.00 91.44 90 TYR A O 1
ATOM 692 N N . LYS A 1 91 ? -1.275 6.480 12.493 1.00 93.81 91 LYS A N 1
ATOM 693 C CA . LYS A 1 91 ? -1.529 5.451 11.483 1.00 93.81 91 LYS A CA 1
ATOM 694 C C . LYS A 1 91 ? -2.981 5.478 11.058 1.00 93.81 91 LYS A C 1
ATOM 696 O O . LYS A 1 91 ? -3.877 5.581 11.891 1.00 93.81 91 LYS A O 1
ATOM 701 N N . LEU A 1 92 ? -3.207 5.310 9.763 1.00 92.81 92 LEU A N 1
ATOM 702 C CA . LEU A 1 92 ? -4.528 5.069 9.203 1.00 92.81 92 LEU A CA 1
ATOM 703 C C . LEU A 1 92 ? -4.461 3.829 8.321 1.00 92.81 92 LEU A C 1
ATOM 705 O O . LEU A 1 92 ? -3.725 3.796 7.338 1.00 92.81 92 LEU A O 1
ATOM 709 N N . SER A 1 93 ? -5.248 2.824 8.673 1.00 93.50 93 SER A N 1
ATOM 710 C CA . SER A 1 93 ? -5.401 1.590 7.916 1.00 93.50 93 SER A CA 1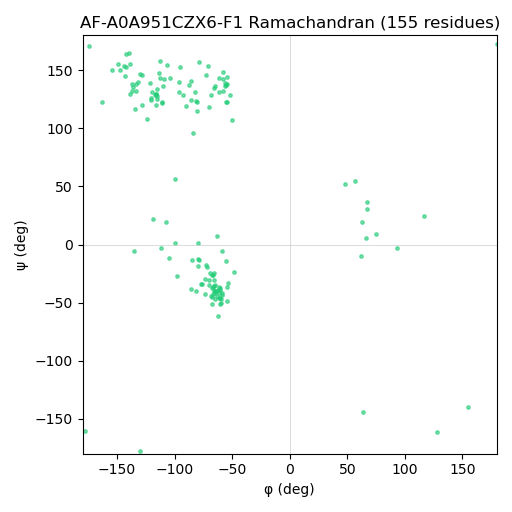
ATOM 711 C C . SER A 1 93 ? -6.773 1.533 7.268 1.00 93.50 93 SER A C 1
ATOM 713 O O . SER A 1 93 ? -7.770 1.971 7.844 1.00 93.50 93 SER A O 1
ATOM 715 N N . LEU A 1 94 ? -6.812 0.998 6.057 1.00 92.00 94 LEU A N 1
ATOM 716 C CA . LEU A 1 94 ? -8.015 0.652 5.323 1.00 92.00 94 LEU A CA 1
ATOM 717 C C . LEU A 1 94 ? -7.917 -0.817 4.953 1.00 92.00 94 LEU A C 1
ATOM 719 O O . LEU A 1 94 ? -7.141 -1.190 4.074 1.00 92.00 94 LEU A O 1
ATOM 723 N N . ASP A 1 95 ? -8.729 -1.623 5.618 1.00 90.25 95 ASP A N 1
ATOM 724 C CA . ASP A 1 95 ? -8.718 -3.069 5.486 1.00 90.25 95 ASP A CA 1
ATOM 725 C C . ASP A 1 95 ? -10.008 -3.561 4.862 1.00 90.25 95 ASP A C 1
ATOM 727 O O . ASP A 1 95 ? -11.090 -3.007 5.072 1.00 90.25 95 ASP A O 1
ATOM 731 N N . ARG A 1 96 ? -9.905 -4.639 4.099 1.00 86.06 96 ARG A N 1
ATOM 732 C CA . ARG A 1 96 ? -11.064 -5.362 3.608 1.00 86.06 96 ARG A CA 1
ATOM 733 C C . ARG A 1 96 ? -11.852 -5.901 4.795 1.00 86.06 96 ARG A C 1
ATOM 735 O O . ARG A 1 96 ? -11.296 -6.531 5.690 1.00 86.06 96 ARG A O 1
ATOM 742 N N . ALA A 1 97 ? -13.156 -5.669 4.784 1.00 82.94 97 ALA A N 1
ATOM 743 C CA . ALA A 1 97 ? -14.060 -6.195 5.790 1.00 82.94 97 ALA A CA 1
ATOM 744 C C . ALA A 1 97 ? -15.389 -6.596 5.150 1.00 82.94 97 ALA A C 1
ATOM 746 O O . ALA A 1 97 ? -15.720 -6.188 4.032 1.00 82.94 97 ALA A O 1
ATOM 747 N N . GLU A 1 98 ? -16.173 -7.389 5.872 1.00 76.88 98 GLU A N 1
ATOM 748 C CA . GLU A 1 98 ? -17.547 -7.660 5.475 1.00 76.88 98 GLU A CA 1
ATOM 749 C C . GLU A 1 98 ? -18.332 -6.340 5.370 1.00 76.88 98 GLU A C 1
ATOM 751 O O . GLU A 1 98 ? -18.238 -5.467 6.236 1.00 76.88 98 GLU A O 1
ATOM 756 N N . GLY A 1 99 ? -19.057 -6.160 4.264 1.00 71.81 99 GLY A N 1
ATOM 757 C CA . GLY A 1 99 ? -19.838 -4.947 4.009 1.00 71.81 99 GLY A CA 1
ATOM 758 C C . GLY A 1 99 ? -19.038 -3.699 3.607 1.00 71.81 99 GLY A C 1
ATOM 759 O O . GLY A 1 99 ? -19.630 -2.619 3.537 1.00 71.81 99 GLY A O 1
ATOM 760 N N . GLY A 1 100 ? -17.727 -3.792 3.330 1.00 78.81 100 GLY A N 1
ATOM 761 C CA . GLY A 1 100 ? -16.968 -2.621 2.880 1.00 78.81 100 GLY A CA 1
ATOM 762 C C . GLY A 1 100 ? -15.468 -2.645 3.147 1.00 78.81 100 GLY A C 1
ATOM 763 O O . GLY A 1 100 ? -14.779 -3.653 2.996 1.00 78.81 100 GLY A O 1
ATOM 764 N N . LEU A 1 101 ? -14.976 -1.470 3.534 1.00 84.12 101 LEU A N 1
ATOM 765 C CA . LEU A 1 101 ? -13.648 -1.287 4.102 1.00 84.12 101 LEU A CA 1
ATOM 766 C C . LEU A 1 101 ? -13.801 -0.927 5.576 1.00 84.12 101 LEU A C 1
ATOM 768 O O . LEU A 1 101 ? -14.626 -0.083 5.928 1.00 84.12 101 LEU A O 1
ATOM 772 N N . ARG A 1 102 ? -12.994 -1.532 6.437 1.00 89.19 102 ARG A N 1
ATOM 773 C CA . ARG A 1 102 ? -12.817 -1.093 7.816 1.00 89.19 102 ARG A CA 1
ATOM 774 C C . ARG A 1 102 ? -11.674 -0.092 7.848 1.00 89.19 102 ARG A C 1
ATOM 776 O O . ARG A 1 102 ? -10.552 -0.417 7.476 1.00 89.19 102 ARG A O 1
ATOM 783 N N . ALA A 1 103 ? -11.980 1.124 8.274 1.00 91.75 103 ALA A N 1
ATOM 784 C CA . ALA A 1 103 ? -10.969 2.106 8.598 1.00 91.75 103 ALA A CA 1
ATOM 785 C C . ALA A 1 103 ? -10.558 1.941 10.056 1.00 91.75 103 ALA A C 1
ATOM 787 O O . ALA A 1 103 ? -11.406 1.753 10.932 1.00 91.75 103 ALA A O 1
ATOM 788 N N . HIS A 1 104 ? -9.259 2.019 10.286 1.00 93.38 104 HIS A N 1
ATOM 789 C CA . HIS A 1 104 ? -8.654 1.898 11.594 1.00 93.38 104 HIS A CA 1
ATOM 790 C C . HIS A 1 104 ? -7.616 2.999 11.770 1.00 93.38 104 HIS A C 1
ATOM 792 O O . HIS A 1 104 ? -6.643 3.060 11.023 1.00 93.38 104 HIS A O 1
ATOM 798 N N . GLU A 1 105 ? -7.828 3.886 12.726 1.00 93.75 105 GLU A N 1
ATOM 799 C CA . GLU A 1 105 ? -6.963 5.027 12.996 1.00 93.75 105 GLU A CA 1
ATOM 800 C C . GLU A 1 105 ? -6.349 4.882 14.384 1.00 93.75 105 GLU A C 1
ATOM 802 O O . GLU A 1 105 ? -7.062 4.669 15.361 1.00 93.75 105 GLU A O 1
ATOM 807 N N . CYS A 1 106 ? -5.032 5.029 14.475 1.00 93.50 106 CYS A N 1
ATOM 808 C CA . CYS A 1 106 ? -4.313 5.094 15.738 1.00 93.50 106 CYS A CA 1
ATOM 809 C C . CYS A 1 106 ? -3.585 6.435 15.806 1.00 93.50 106 CYS A C 1
ATOM 811 O O . CYS A 1 106 ? -2.836 6.784 14.893 1.00 93.50 106 CYS A O 1
ATOM 813 N N . SER A 1 107 ? -3.847 7.208 16.858 1.00 91.75 107 SER A N 1
ATOM 814 C CA . SER A 1 107 ? -3.262 8.534 17.066 1.00 91.75 107 SER A CA 1
ATOM 815 C C . SER A 1 107 ? -2.937 8.770 18.545 1.00 91.75 107 SER A C 1
ATOM 817 O O . SER A 1 107 ? -3.650 8.248 19.405 1.00 91.75 107 SER A O 1
ATOM 819 N N . PRO A 1 108 ? -1.944 9.614 18.880 1.00 86.50 108 PRO A N 1
ATOM 820 C CA . PRO A 1 108 ? -1.648 9.944 20.275 1.00 86.50 108 PRO A CA 1
ATOM 821 C C . PRO A 1 108 ? -2.776 10.732 20.957 1.00 86.50 108 PRO A C 1
ATOM 823 O O . PRO A 1 108 ? -2.976 10.606 22.159 1.00 86.50 108 PRO A O 1
ATOM 826 N N . GLU A 1 109 ? -3.517 11.544 20.195 1.00 86.62 109 GLU A N 1
ATOM 827 C CA . GLU A 1 109 ? -4.558 12.431 20.732 1.00 86.62 109 GLU A CA 1
ATOM 828 C C . GLU A 1 109 ? -5.888 11.716 20.997 1.00 86.62 109 GLU A C 1
ATOM 830 O O . GLU A 1 109 ? -6.568 12.012 21.977 1.00 86.62 109 GLU A O 1
ATOM 835 N N . ARG A 1 110 ? -6.293 10.807 20.101 1.00 84.88 110 ARG A N 1
ATOM 836 C CA . ARG A 1 110 ? -7.617 10.153 20.130 1.00 84.88 110 ARG A CA 1
ATOM 837 C C . ARG A 1 110 ? -7.550 8.667 20.466 1.00 84.88 110 ARG A C 1
ATOM 839 O O . ARG A 1 110 ? -8.594 8.023 20.563 1.00 84.88 110 ARG A O 1
ATOM 846 N N . GLY A 1 111 ? -6.343 8.129 20.625 1.00 88.50 111 GLY A N 1
ATOM 847 C CA . GLY A 1 111 ? -6.117 6.698 20.755 1.00 88.50 111 GLY A CA 1
ATOM 848 C C . GLY A 1 111 ? -6.519 5.953 19.484 1.00 88.50 111 GLY A C 1
ATOM 849 O O . GLY A 1 111 ? -6.346 6.451 18.368 1.00 88.50 111 GLY A O 1
ATOM 850 N N . GLU A 1 112 ? -7.053 4.755 19.682 1.00 93.00 112 GLU A N 1
ATOM 851 C CA . GLU A 1 112 ? -7.465 3.828 18.635 1.00 93.00 112 GLU A CA 1
ATOM 852 C C . GLU A 1 112 ? -8.950 4.013 18.296 1.00 93.00 112 GLU A C 1
ATOM 854 O O . GLU A 1 112 ? -9.810 4.028 19.177 1.00 93.00 112 GLU A O 1
ATOM 859 N N . GLN A 1 113 ? -9.262 4.174 17.013 1.00 92.56 113 GLN A N 1
ATOM 860 C CA . GLN A 1 113 ? -10.610 4.393 16.496 1.00 92.56 113 GLN A CA 1
ATOM 861 C C . GLN A 1 113 ? -10.852 3.475 15.300 1.00 92.56 113 GLN A C 1
ATOM 863 O O . GLN A 1 113 ? -9.988 3.308 14.444 1.00 92.56 113 GLN A O 1
ATOM 868 N N . SER A 1 114 ? -12.039 2.877 15.216 1.00 92.81 114 SER A N 1
ATOM 869 C CA . SER A 1 114 ? -12.403 1.976 14.116 1.00 92.81 114 SER A CA 1
ATOM 870 C C . SER A 1 114 ? -13.810 2.254 13.620 1.00 92.81 114 SER A C 1
ATOM 872 O O . SER A 1 114 ? -14.734 2.395 14.419 1.00 92.81 114 SER A O 1
ATOM 874 N N . TRP A 1 115 ? -13.997 2.289 12.303 1.00 91.50 115 TRP A N 1
ATOM 875 C CA . TRP A 1 115 ? -15.317 2.460 11.697 1.00 91.50 115 TRP A CA 1
ATOM 876 C C . TRP A 1 115 ? -15.426 1.748 10.349 1.00 91.50 115 TRP A C 1
ATOM 878 O O . TRP A 1 115 ? -14.438 1.514 9.653 1.00 91.50 115 TRP A O 1
ATOM 888 N N . LEU A 1 116 ? -16.654 1.396 9.967 1.00 87.31 116 LEU A N 1
ATOM 889 C CA . LEU A 1 116 ? -16.939 0.837 8.650 1.00 87.31 116 LEU A CA 1
ATOM 890 C C . LEU A 1 116 ? -17.152 1.978 7.649 1.00 87.31 116 LEU A C 1
ATOM 892 O O . LEU A 1 116 ? -18.004 2.846 7.841 1.00 87.31 116 LEU A O 1
ATOM 896 N N . VAL A 1 117 ? -16.386 1.974 6.564 1.00 81.75 117 VAL A N 1
ATOM 897 C CA . VAL A 1 117 ? -16.563 2.890 5.438 1.00 81.75 117 VAL A CA 1
ATOM 898 C C . VAL A 1 117 ? -17.637 2.309 4.523 1.00 81.75 117 VAL A C 1
ATOM 900 O O . VAL A 1 117 ? -17.384 1.440 3.684 1.00 81.75 117 VAL A O 1
ATOM 903 N N . LEU A 1 118 ? -18.864 2.785 4.728 1.00 66.31 118 LEU A N 1
ATOM 904 C CA . LEU A 1 118 ? -20.038 2.371 3.967 1.00 66.31 118 LEU A CA 1
ATOM 905 C C . LEU A 1 118 ? -19.907 2.784 2.492 1.00 66.31 118 LEU A C 1
ATOM 907 O O . LEU A 1 118 ? -19.503 3.901 2.178 1.00 66.31 118 LEU A O 1
ATOM 911 N N . GLY A 1 119 ? -20.265 1.869 1.586 1.00 60.12 119 GLY A N 1
ATOM 912 C CA . GLY A 1 119 ? -20.224 2.088 0.134 1.00 60.12 119 GLY A CA 1
ATOM 913 C C . GLY A 1 119 ? -18.933 1.642 -0.562 1.00 60.12 119 GLY A C 1
ATOM 914 O O . GLY A 1 119 ? -18.870 1.699 -1.786 1.00 60.12 119 GLY A O 1
ATOM 915 N N . ALA A 1 120 ? -17.932 1.154 0.179 1.00 54.66 120 ALA A N 1
ATOM 916 C CA . ALA A 1 120 ? -16.658 0.714 -0.396 1.00 54.66 120 ALA A CA 1
ATOM 917 C C . ALA A 1 120 ? -16.647 -0.746 -0.912 1.00 54.66 120 ALA A C 1
ATOM 919 O O . ALA A 1 120 ? -15.736 -1.122 -1.645 1.00 54.66 120 ALA A O 1
ATOM 920 N N . SER A 1 121 ? -17.643 -1.576 -0.571 1.00 51.59 121 SER A N 1
ATOM 921 C CA . SER A 1 121 ? -17.817 -2.925 -1.138 1.00 51.59 121 SER A CA 1
ATOM 922 C C . SER A 1 121 ? -19.234 -3.454 -0.890 1.00 51.59 121 SER A C 1
ATOM 924 O O . SER A 1 121 ? -19.665 -3.556 0.256 1.00 51.59 121 SER A O 1
ATOM 926 N N . ARG A 1 122 ? -19.959 -3.818 -1.956 1.00 48.56 122 ARG A N 1
ATOM 927 C CA . ARG A 1 122 ? -21.208 -4.599 -1.898 1.00 48.56 122 ARG A CA 1
ATOM 928 C C . ARG A 1 122 ? -20.938 -6.073 -2.208 1.00 48.56 122 ARG A C 1
ATOM 930 O O . ARG A 1 122 ? -21.514 -6.599 -3.145 1.00 48.56 122 ARG A O 1
ATOM 937 N N . GLY A 1 123 ? -20.038 -6.718 -1.466 1.00 46.44 123 GLY A N 1
ATOM 938 C CA . GLY A 1 123 ? -19.949 -8.187 -1.376 1.00 46.44 123 GLY A CA 1
ATOM 939 C C . GLY A 1 123 ? -19.635 -8.996 -2.648 1.00 46.44 123 GLY A C 1
ATOM 940 O O . GLY A 1 123 ? -19.336 -10.176 -2.527 1.00 46.44 123 GLY A O 1
ATOM 941 N N . GLU A 1 124 ? -19.637 -8.414 -3.843 1.00 47.31 124 GLU A N 1
ATOM 942 C CA . GLU A 1 124 ? -19.344 -9.127 -5.083 1.00 47.31 124 GLU A CA 1
ATOM 943 C C . GLU A 1 124 ? -17.874 -8.952 -5.462 1.00 47.31 124 GLU A C 1
ATOM 945 O O . GLU A 1 124 ? -17.273 -7.887 -5.278 1.00 47.31 124 GLU A O 1
ATOM 950 N N . GLY A 1 125 ? -17.269 -10.041 -5.939 1.00 48.03 125 GLY A N 1
ATOM 951 C CA . GLY A 1 125 ? -15.870 -10.090 -6.328 1.00 48.03 125 GLY A CA 1
ATOM 952 C C . GLY A 1 125 ? -15.519 -8.942 -7.267 1.00 48.03 125 GLY A C 1
ATOM 953 O O . GLY A 1 125 ? -15.872 -8.957 -8.438 1.00 48.03 125 GLY A O 1
ATOM 954 N N . GLY A 1 126 ? -14.782 -7.962 -6.745 1.00 50.84 126 GLY A N 1
ATOM 955 C CA . GLY A 1 126 ? -14.011 -7.064 -7.582 1.00 50.84 126 GLY A CA 1
ATOM 956 C C . GLY A 1 126 ? -14.369 -5.588 -7.581 1.00 50.84 126 GLY A C 1
ATOM 957 O O . GLY A 1 126 ? -13.964 -4.963 -8.525 1.00 50.84 126 GLY A O 1
ATOM 958 N N . ILE A 1 127 ? -14.983 -4.928 -6.595 1.00 49.78 127 ILE A N 1
ATOM 959 C CA . ILE A 1 127 ? -15.060 -3.441 -6.693 1.00 49.78 127 ILE A CA 1
ATOM 960 C C . ILE A 1 127 ? -13.690 -2.764 -6.496 1.00 49.78 127 ILE A C 1
ATOM 962 O O . ILE A 1 127 ? -13.386 -1.796 -7.183 1.00 49.78 127 ILE A O 1
ATOM 966 N N . LEU A 1 128 ? -12.810 -3.288 -5.634 1.00 52.34 128 LEU A N 1
ATOM 967 C CA . LEU A 1 128 ? -11.438 -2.765 -5.541 1.00 52.34 128 LEU A CA 1
ATOM 968 C C . LEU A 1 128 ? -10.600 -3.199 -6.754 1.00 52.34 128 LEU A C 1
ATOM 970 O O . LEU A 1 128 ? -9.881 -2.393 -7.325 1.00 52.34 128 LEU A O 1
ATOM 974 N N . GLY A 1 129 ? -10.730 -4.461 -7.175 1.00 53.09 129 GLY A N 1
ATOM 975 C CA . GLY A 1 129 ? -10.012 -5.005 -8.332 1.00 53.09 129 GLY A CA 1
ATOM 976 C C . GLY A 1 129 ? -10.471 -4.407 -9.665 1.00 53.09 129 GLY A C 1
ATOM 977 O O . GLY A 1 129 ? -9.637 -4.013 -10.467 1.00 53.09 129 GLY A O 1
ATOM 978 N N . GLU A 1 130 ? -11.780 -4.279 -9.873 1.00 57.31 130 GLU A N 1
ATOM 979 C CA . GLU A 1 130 ? -12.428 -3.647 -11.028 1.00 57.31 130 GLU A CA 1
ATOM 980 C C . GLU A 1 130 ? -12.357 -2.127 -10.940 1.00 57.31 130 GLU A C 1
ATOM 982 O O . GLU A 1 130 ? -12.178 -1.490 -11.957 1.00 57.31 130 GLU A O 1
ATOM 987 N N . GLY A 1 131 ? -12.412 -1.516 -9.755 1.00 54.59 131 GLY A N 1
ATOM 988 C CA . GLY A 1 131 ? -12.180 -0.078 -9.584 1.00 54.59 131 GLY A CA 1
ATOM 989 C C . GLY A 1 131 ? -10.743 0.308 -9.931 1.00 54.59 131 GLY A C 1
ATOM 990 O O . GLY A 1 131 ? -10.521 1.283 -10.645 1.00 54.59 131 GLY A O 1
ATOM 991 N N . VAL A 1 132 ? -9.772 -0.511 -9.516 1.00 54.50 132 VAL A N 1
ATOM 992 C CA . VAL A 1 132 ? -8.380 -0.417 -9.964 1.00 54.50 132 VAL A CA 1
ATOM 993 C C . VAL A 1 132 ? -8.292 -0.725 -11.458 1.00 54.50 132 VAL A C 1
ATOM 995 O O . VAL A 1 132 ? -7.724 0.062 -12.184 1.00 54.50 132 VAL A O 1
ATOM 998 N N . ARG A 1 133 ? -8.904 -1.782 -11.987 1.00 53.12 133 ARG A N 1
ATOM 999 C CA . ARG A 1 133 ? -8.824 -2.135 -13.418 1.00 53.12 133 ARG A CA 1
ATOM 1000 C C . ARG A 1 133 ? -9.521 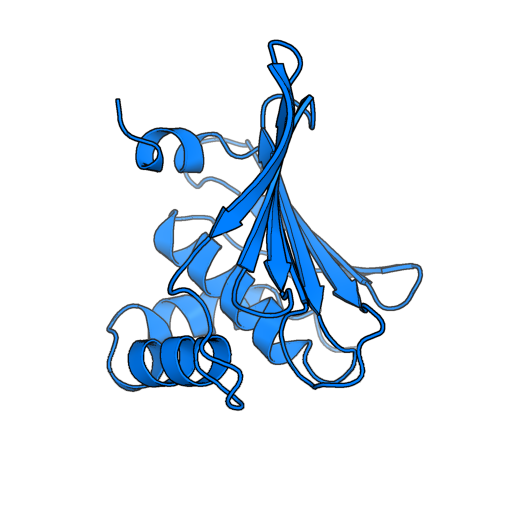-1.126 -14.353 1.00 53.12 133 ARG A C 1
ATOM 1002 O O . ARG A 1 133 ? -8.992 -0.840 -15.421 1.00 53.12 133 ARG A O 1
ATOM 1009 N N . GLN A 1 134 ? -10.660 -0.558 -13.962 1.00 51.72 134 GLN A N 1
ATOM 1010 C CA . GLN A 1 134 ? -11.432 0.451 -14.706 1.00 51.72 134 GLN A CA 1
ATOM 1011 C C . GLN A 1 134 ? -10.806 1.838 -14.611 1.00 51.72 134 GLN A C 1
ATOM 1013 O O . GLN A 1 134 ? -10.845 2.576 -15.594 1.00 51.72 134 GLN A O 1
ATOM 1018 N N . ALA A 1 135 ? -10.180 2.179 -13.477 1.00 53.41 135 ALA A N 1
ATOM 1019 C CA . ALA A 1 135 ? -9.253 3.300 -13.440 1.00 53.41 135 ALA A CA 1
ATOM 1020 C C . ALA A 1 135 ? -8.085 2.981 -14.383 1.00 53.41 135 ALA A C 1
ATOM 1022 O O . ALA A 1 135 ? -7.936 3.593 -15.425 1.00 53.41 135 ALA A O 1
ATOM 1023 N N . LEU A 1 136 ? -7.323 1.926 -14.138 1.00 49.72 136 LEU A N 1
ATOM 1024 C CA . LEU A 1 136 ? -6.044 1.694 -14.795 1.00 49.72 136 LEU A CA 1
ATOM 1025 C C . LEU A 1 136 ? -6.101 1.414 -16.314 1.00 49.72 136 LEU A C 1
ATOM 1027 O O . LEU A 1 136 ? -5.154 1.732 -17.021 1.00 49.72 136 LEU A O 1
ATOM 1031 N N . LEU A 1 137 ? -7.186 0.882 -16.880 1.00 53.75 137 LEU A N 1
ATOM 1032 C CA . LEU A 1 137 ? -7.246 0.634 -18.332 1.00 53.75 137 LEU A CA 1
ATOM 1033 C C . LEU A 1 137 ? -7.568 1.885 -19.174 1.00 53.75 137 LEU A C 1
ATOM 1035 O O . LEU A 1 137 ? -7.406 1.843 -20.395 1.00 53.75 137 LEU A O 1
ATOM 1039 N N . ARG A 1 138 ? -8.008 2.997 -18.562 1.00 53.34 138 ARG A N 1
ATOM 1040 C CA . ARG A 1 138 ? -8.278 4.281 -19.256 1.00 53.34 138 ARG A CA 1
ATOM 1041 C C . ARG A 1 138 ? -7.738 5.520 -18.540 1.00 53.34 138 ARG A C 1
ATOM 1043 O O . ARG A 1 138 ? -7.830 6.621 -19.079 1.00 53.34 138 ARG A O 1
ATOM 1050 N N . ASP A 1 139 ? -7.194 5.366 -17.343 1.00 60.53 139 ASP A N 1
ATOM 1051 C CA . ASP A 1 139 ? -6.675 6.461 -16.540 1.00 60.53 139 ASP A CA 1
ATOM 1052 C C . ASP A 1 139 ? -5.259 6.810 -17.020 1.00 60.53 139 ASP A C 1
ATOM 1054 O O . ASP A 1 139 ? -4.374 5.944 -17.017 1.00 60.53 139 ASP A O 1
ATOM 1058 N N . PRO A 1 140 ? -4.999 8.074 -17.407 1.00 64.06 140 PRO A N 1
ATOM 1059 C CA . PRO A 1 140 ? -3.653 8.535 -17.738 1.00 64.06 140 PRO A CA 1
ATOM 1060 C C . PRO A 1 140 ? -2.632 8.303 -16.608 1.00 64.06 140 PRO A C 1
ATOM 1062 O O . PRO A 1 140 ? -1.429 8.374 -16.855 1.00 64.06 140 PRO A O 1
ATOM 1065 N N . THR A 1 141 ? -3.073 7.998 -15.383 1.00 68.81 141 THR A N 1
ATOM 1066 C CA . THR A 1 141 ? -2.214 7.629 -14.254 1.00 68.81 141 THR A CA 1
ATOM 1067 C C . THR A 1 141 ? -1.715 6.180 -14.285 1.00 68.81 141 THR A C 1
ATOM 1069 O O . THR A 1 141 ? -0.751 5.886 -13.582 1.00 68.81 141 THR A O 1
ATOM 1072 N N . TYR A 1 142 ? -2.259 5.288 -15.125 1.00 74.81 142 TYR A N 1
ATOM 1073 C CA . TYR A 1 142 ? -1.814 3.887 -15.176 1.00 74.81 142 TYR A CA 1
ATOM 1074 C C . TYR A 1 142 ? -0.405 3.703 -15.710 1.00 74.81 142 TYR A C 1
ATOM 1076 O O . TYR A 1 142 ? 0.398 3.032 -15.075 1.00 74.81 142 TYR A O 1
ATOM 1084 N N . GLY A 1 143 ? -0.089 4.289 -16.867 1.00 81.62 143 GLY A N 1
ATOM 1085 C CA . GLY A 1 143 ? 1.250 4.179 -17.452 1.00 81.62 143 GLY A CA 1
ATOM 1086 C C . GLY A 1 143 ? 2.345 4.633 -16.473 1.00 81.62 143 GLY A C 1
ATOM 1087 O O . GLY A 1 143 ? 3.301 3.889 -16.247 1.00 81.62 143 GLY A O 1
ATOM 1088 N N . PRO A 1 144 ? 2.197 5.812 -15.839 1.00 84.44 144 PRO A N 1
ATOM 1089 C CA . PRO A 1 144 ? 3.079 6.257 -14.764 1.00 84.44 144 PRO A CA 1
ATOM 1090 C C . PRO A 1 144 ? 3.116 5.316 -13.547 1.00 84.44 144 PRO A C 1
ATOM 1092 O O . PRO A 1 144 ? 4.204 5.017 -13.059 1.00 84.44 144 PRO A O 1
ATOM 1095 N N . ALA A 1 145 ? 1.965 4.808 -13.091 1.00 83.88 145 ALA A N 1
ATOM 1096 C CA . ALA A 1 145 ? 1.888 3.871 -11.969 1.00 83.88 145 ALA A CA 1
ATOM 1097 C C . ALA A 1 145 ? 2.607 2.547 -12.260 1.00 83.88 145 ALA A C 1
ATOM 1099 O O . ALA A 1 145 ? 3.366 2.067 -11.424 1.00 83.88 145 ALA A O 1
ATOM 1100 N N . LEU A 1 146 ? 2.407 1.980 -13.453 1.00 84.25 146 LEU A N 1
ATOM 1101 C CA . LEU A 1 146 ? 3.063 0.755 -13.895 1.00 84.25 146 LEU A CA 1
ATOM 1102 C C . LEU A 1 146 ? 4.577 0.951 -14.004 1.00 84.25 146 LEU A C 1
ATOM 1104 O O . LEU A 1 146 ? 5.326 0.078 -13.585 1.00 84.25 146 LEU A O 1
ATOM 1108 N N . ARG A 1 147 ? 5.044 2.102 -14.506 1.00 88.75 147 ARG A N 1
ATOM 1109 C CA . ARG A 1 147 ? 6.480 2.422 -14.550 1.00 88.75 147 ARG A CA 1
ATOM 1110 C C . ARG A 1 147 ? 7.100 2.447 -13.155 1.00 88.75 147 ARG A C 1
ATOM 1112 O O . ARG A 1 147 ? 8.074 1.743 -12.926 1.00 88.75 147 ARG A O 1
ATOM 1119 N N . ALA A 1 148 ? 6.490 3.183 -12.228 1.00 88.50 148 ALA A N 1
ATOM 1120 C CA . ALA A 1 148 ? 6.949 3.230 -10.841 1.00 88.50 148 ALA A CA 1
ATOM 1121 C C . ALA A 1 148 ? 6.880 1.847 -10.163 1.00 88.50 148 ALA A C 1
ATOM 1123 O O . ALA A 1 148 ? 7.763 1.482 -9.396 1.00 88.50 148 ALA A O 1
ATOM 1124 N N . ALA A 1 149 ? 5.861 1.040 -10.475 1.00 88.62 149 ALA A N 1
ATOM 1125 C CA . ALA A 1 149 ? 5.757 -0.331 -9.978 1.00 88.62 149 ALA A CA 1
ATOM 1126 C C . ALA A 1 149 ? 6.887 -1.230 -10.507 1.00 88.62 149 ALA A C 1
ATOM 1128 O O . ALA A 1 149 ? 7.425 -2.029 -9.747 1.00 88.62 149 ALA A O 1
ATOM 1129 N N . MET A 1 150 ? 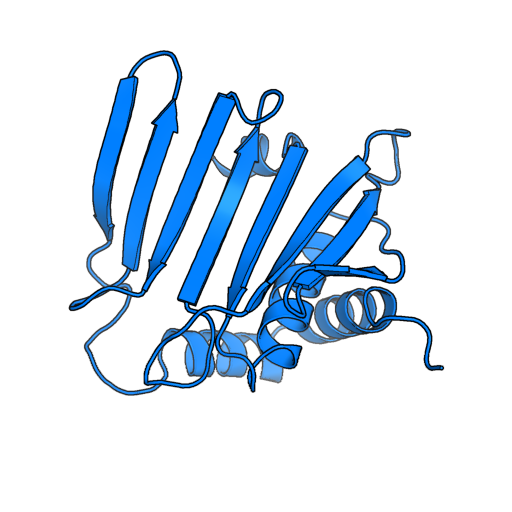7.274 -1.085 -11.778 1.00 90.56 150 MET A N 1
ATOM 1130 C CA . MET A 1 150 ? 8.408 -1.815 -12.356 1.00 90.56 150 MET A CA 1
ATOM 1131 C C . MET A 1 150 ? 9.743 -1.409 -11.723 1.00 90.56 150 MET A C 1
ATOM 1133 O O . MET A 1 150 ? 10.593 -2.265 -11.528 1.00 90.56 150 MET A O 1
ATOM 1137 N N . GLU A 1 151 ? 9.919 -0.138 -11.360 1.00 92.12 151 GLU A N 1
ATOM 1138 C CA . GLU A 1 151 ? 11.107 0.335 -10.631 1.00 92.12 151 GLU A CA 1
ATOM 1139 C C . GLU A 1 151 ? 11.172 -0.181 -9.183 1.00 92.12 151 GLU A C 1
ATOM 1141 O O . GLU A 1 151 ? 12.253 -0.265 -8.607 1.00 92.12 151 GLU A O 1
ATOM 1146 N N . PHE A 1 152 ? 10.028 -0.535 -8.589 1.00 91.12 152 PHE A N 1
ATOM 1147 C CA . PHE A 1 152 ? 9.968 -1.212 -7.292 1.00 91.12 152 PHE A CA 1
ATOM 1148 C C . PHE A 1 152 ? 10.233 -2.715 -7.368 1.00 91.12 152 PHE A C 1
ATOM 1150 O O . PHE A 1 152 ? 10.502 -3.317 -6.325 1.00 91.12 152 PHE A O 1
ATOM 1157 N N . CYS A 1 153 ? 10.120 -3.342 -8.543 1.00 89.44 153 CYS A N 1
ATOM 1158 C CA . CYS A 1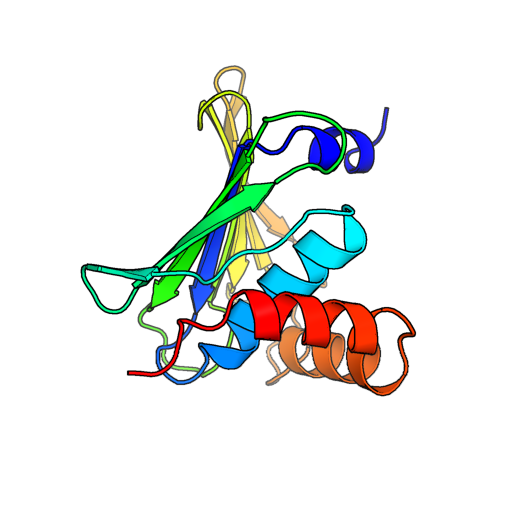 153 ? 10.393 -4.768 -8.664 1.00 89.44 153 CYS A CA 1
ATOM 1159 C C . CYS A 1 153 ? 11.816 -5.061 -8.160 1.00 89.44 153 CYS A C 1
ATOM 1161 O O . CYS A 1 153 ? 12.732 -4.300 -8.474 1.00 89.44 153 CYS A O 1
ATOM 1163 N N . PRO A 1 154 ? 12.010 -6.133 -7.372 1.00 81.00 154 PRO A N 1
ATOM 1164 C CA . PRO A 1 154 ? 13.348 -6.546 -6.977 1.00 81.00 154 PRO A CA 1
ATOM 1165 C C . PRO A 1 154 ? 14.190 -6.787 -8.232 1.00 81.00 154 PRO A C 1
ATOM 1167 O O . PRO A 1 154 ? 13.685 -7.348 -9.210 1.00 81.00 154 PRO A O 1
ATOM 1170 N N . ASP A 1 155 ? 15.454 -6.361 -8.202 1.00 73.12 155 ASP A N 1
ATOM 1171 C CA . ASP A 1 155 ? 16.405 -6.691 -9.261 1.00 73.12 155 ASP A CA 1
ATOM 1172 C C . ASP A 1 155 ? 16.421 -8.215 -9.408 1.00 73.12 155 ASP A C 1
ATOM 1174 O O . ASP A 1 155 ? 16.607 -8.941 -8.427 1.00 73.12 155 ASP A O 1
ATOM 1178 N N . GLY A 1 156 ? 16.128 -8.698 -10.617 1.00 53.16 156 GLY A N 1
ATOM 1179 C CA . GLY A 1 156 ? 16.103 -10.127 -10.896 1.00 53.16 156 GLY A CA 1
ATOM 1180 C C . GLY A 1 156 ? 17.443 -10.753 -10.515 1.00 53.16 156 GLY A C 1
ATOM 1181 O O . GLY A 1 156 ? 18.485 -10.319 -11.007 1.00 53.16 156 GLY A O 1
ATOM 1182 N N . GLY A 1 157 ? 17.396 -11.748 -9.631 1.00 38.25 157 GLY A N 1
ATOM 1183 C CA . GLY A 1 157 ? 18.434 -12.773 -9.557 1.00 38.25 157 GLY A CA 1
ATOM 1184 C C . GLY A 1 157 ? 18.340 -13.705 -10.754 1.00 38.25 157 GLY A C 1
ATOM 1185 O O . GLY A 1 157 ? 17.196 -13.969 -11.197 1.00 38.25 157 GLY A O 1
#

Secondary structure (DSSP, 8-state):
--HHHHHTT--EEEEEE-GGGHHHHHHHHHHHHHHHTEEP---EE-GGG-EEEEEEETTSS-EEEEEEEE---SSSSEEEEEEEETTTTEEEEEEEETTEEEEEEEETTTEEEEEEETTS--SSTTHHHHHHHHHHTT-TTHHHHHHHHHHHSPPP-

pLDDT: mean 81.7, std 15.53, range [38.25, 97.25]

Nearest PDB structures (foldseek):
  9emm-assembly1_E  TM=6.296E-01  e=5.878E-05  Synechocystis sp. PCC 6803 substr. Kazusa
  6fco-assembly3_F  TM=4.340E-01  e=1.619E+00  Thermochaetoides thermophila DSM 1495
  6fco-assembly2_B  TM=3.950E-01  e=1.349E+00  Thermochaetoides thermophila DSM 1495
  5kz5-assembly1_K  TM=3.204E-01  e=5.753E-01  Homo sapiens
  5a0q-assembly1_b  TM=3.606E-01  e=4.840E+00  Homo sapiens

Radius of gyration: 15.43 Å; Cα contacts (8 Å, |Δi|>4): 320; chains: 1; bounding box: 40×39×40 Å

Mean predicted aligned error: 8.44 Å

Sequence (157 aa):
WGRRGALASLDGFTIRHHASSTASALLLAGWLASRLGWETRPLQPADGAALCGRAYTGRSSRYIAVRLEPFEQDVPGLAGVTVAWDEDRYKLSLDRAEGGLRAHECSPERGEQSWLVLGASRGEGGILGEGVRQALLRDPTYGPALRAAMEFCPDGG

Solvent-accessible surface area (backbone atoms only — not comparable to full-atom values): 8356 Å² total; per-residue (Å²): 137,60,76,71,63,56,64,79,60,46,42,28,38,40,36,32,15,15,74,94,19,55,68,61,47,38,39,52,52,8,36,52,31,47,76,70,55,35,48,61,40,52,24,39,84,46,78,85,76,16,35,36,39,51,30,29,42,82,89,48,99,53,57,28,41,39,36,41,35,58,39,96,60,99,58,86,36,76,46,30,41,34,41,25,22,79,86,68,52,32,35,44,31,44,28,67,44,91,67,16,29,34,37,38,37,37,32,87,89,76,42,74,49,76,48,75,41,77,86,61,31,86,84,58,96,40,57,65,60,45,49,50,47,63,42,44,76,74,35,85,60,27,67,51,7,50,50,35,18,58,40,32,42,54,79,82,127